Protein AF-A0A7R9DVC4-F1 (afdb_monomer_lite)

Structure (mmCIF, N/CA/C/O backbone):
data_AF-A0A7R9DVC4-F1
#
_entry.id   AF-A0A7R9DVC4-F1
#
loop_
_atom_site.group_PDB
_atom_site.id
_atom_site.type_symbol
_atom_site.label_atom_id
_atom_site.label_alt_id
_atom_site.label_comp_id
_atom_site.label_asym_id
_atom_site.label_entity_id
_atom_site.label_seq_id
_atom_site.pdbx_PDB_ins_code
_atom_site.Cartn_x
_atom_site.Cartn_y
_atom_site.Cartn_z
_atom_site.occupancy
_atom_site.B_iso_or_equiv
_atom_site.auth_seq_id
_atom_site.auth_comp_id
_atom_site.auth_asym_id
_atom_site.auth_atom_id
_atom_site.pdbx_PDB_model_num
ATOM 1 N N . CYS A 1 1 ? 11.379 -15.360 -1.871 1.00 37.56 1 CYS A N 1
ATOM 2 C CA . CYS A 1 1 ? 12.363 -14.884 -0.877 1.00 37.56 1 CYS A CA 1
ATOM 3 C C . CYS A 1 1 ? 13.467 -14.124 -1.625 1.00 37.56 1 CYS A C 1
ATOM 5 O O . CYS A 1 1 ? 14.553 -14.660 -1.779 1.00 37.56 1 CYS A O 1
ATOM 7 N N . CYS A 1 2 ? 13.167 -12.941 -2.182 1.00 43.00 2 CYS A N 1
ATOM 8 C CA . CYS A 1 2 ? 14.115 -12.178 -3.021 1.00 43.00 2 CYS A CA 1
ATOM 9 C C . CYS A 1 2 ? 14.436 -10.770 -2.488 1.00 43.00 2 CYS A C 1
ATOM 11 O O . CYS A 1 2 ? 15.291 -10.104 -3.045 1.00 43.00 2 CYS A O 1
ATOM 13 N N . CYS A 1 3 ? 13.823 -10.319 -1.390 1.00 49.38 3 CYS A N 1
ATOM 14 C CA . CYS A 1 3 ? 13.904 -8.912 -0.972 1.00 49.38 3 CYS A CA 1
ATOM 15 C C . CYS A 1 3 ? 15.109 -8.553 -0.073 1.00 49.38 3 CYS A C 1
ATOM 17 O O . CYS A 1 3 ? 15.127 -7.457 0.471 1.00 49.38 3 CYS A O 1
ATOM 19 N N . LEU A 1 4 ? 16.078 -9.450 0.165 1.00 55.06 4 LEU A N 1
ATOM 20 C CA . LEU A 1 4 ? 17.129 -9.210 1.175 1.00 55.06 4 LEU A CA 1
ATOM 21 C C . LEU A 1 4 ? 18.444 -8.611 0.634 1.00 55.06 4 LEU A C 1
ATOM 23 O O . LEU A 1 4 ? 19.273 -8.221 1.447 1.00 55.06 4 LEU A O 1
ATOM 27 N N . PHE A 1 5 ? 18.642 -8.492 -0.686 1.00 58.78 5 PHE A N 1
ATOM 28 C CA . PHE A 1 5 ? 19.882 -7.947 -1.277 1.00 58.78 5 PHE A CA 1
ATOM 29 C C . PHE A 1 5 ? 19.629 -7.144 -2.565 1.00 58.78 5 PHE A C 1
ATOM 31 O O . PHE A 1 5 ? 20.208 -7.442 -3.602 1.00 58.78 5 PHE A O 1
ATOM 38 N N . GLN A 1 6 ? 18.752 -6.142 -2.512 1.00 71.38 6 GLN A N 1
ATOM 39 C CA . GLN A 1 6 ? 18.646 -5.144 -3.584 1.00 71.38 6 GLN A CA 1
ATOM 40 C C . GLN A 1 6 ? 19.439 -3.897 -3.194 1.00 71.38 6 GLN A C 1
ATOM 42 O O . GLN A 1 6 ? 19.441 -3.506 -2.021 1.00 71.38 6 GLN A O 1
ATOM 47 N N . ASP A 1 7 ? 20.120 -3.282 -4.160 1.00 85.50 7 ASP A N 1
ATOM 48 C CA . ASP A 1 7 ? 20.750 -1.980 -3.945 1.00 85.50 7 ASP A CA 1
ATOM 49 C C . ASP A 1 7 ? 19.712 -0.840 -3.969 1.00 85.50 7 ASP A C 1
ATOM 51 O O . ASP A 1 7 ? 18.526 -1.037 -4.247 1.00 85.50 7 ASP A O 1
ATOM 55 N N . ALA A 1 8 ? 20.144 0.376 -3.622 1.00 89.19 8 ALA A N 1
ATOM 56 C CA . ALA A 1 8 ? 19.242 1.523 -3.534 1.00 89.19 8 ALA A CA 1
ATOM 57 C C . ALA A 1 8 ? 18.568 1.863 -4.874 1.00 89.19 8 ALA A C 1
ATOM 59 O O . ALA A 1 8 ? 17.440 2.359 -4.880 1.00 89.19 8 ALA A O 1
ATOM 60 N N . VAL A 1 9 ? 19.244 1.605 -5.997 1.00 89.06 9 VAL A N 1
ATOM 61 C CA . VAL A 1 9 ? 18.705 1.873 -7.331 1.00 89.06 9 VAL A CA 1
ATOM 62 C C . VAL A 1 9 ? 17.620 0.857 -7.639 1.00 89.06 9 VAL A C 1
ATOM 64 O O . VAL A 1 9 ? 16.514 1.257 -7.991 1.00 89.06 9 VAL A O 1
ATOM 67 N N . GLU A 1 10 ? 17.900 -0.433 -7.450 1.00 86.69 10 GLU A N 1
ATOM 68 C CA . GLU A 1 10 ? 16.949 -1.527 -7.669 1.00 86.69 10 GLU A CA 1
ATOM 69 C C . GLU A 1 10 ? 15.697 -1.406 -6.791 1.00 86.69 10 GLU A C 1
ATOM 71 O O . GLU A 1 10 ? 14.579 -1.534 -7.292 1.00 86.69 10 GLU A O 1
ATOM 76 N N . GLY A 1 11 ? 15.859 -1.086 -5.504 1.00 86.25 11 GLY A N 1
ATOM 77 C CA . GLY A 1 11 ? 14.733 -0.940 -4.577 1.00 86.25 11 GLY A CA 1
ATOM 78 C C . GLY A 1 11 ? 13.819 0.254 -4.884 1.00 86.25 11 GLY A C 1
ATOM 79 O O . GLY A 1 11 ? 12.621 0.204 -4.605 1.00 86.25 11 GLY A O 1
ATOM 80 N N . ALA A 1 12 ? 14.353 1.324 -5.482 1.00 90.50 12 ALA A N 1
ATOM 81 C CA . ALA A 1 12 ? 13.582 2.528 -5.795 1.00 90.50 12 ALA A CA 1
ATOM 82 C C . ALA A 1 12 ? 12.766 2.421 -7.096 1.00 90.50 12 ALA A C 1
ATOM 84 O O . ALA A 1 12 ? 11.828 3.200 -7.283 1.00 90.50 12 ALA A O 1
ATOM 85 N N . GLN A 1 13 ?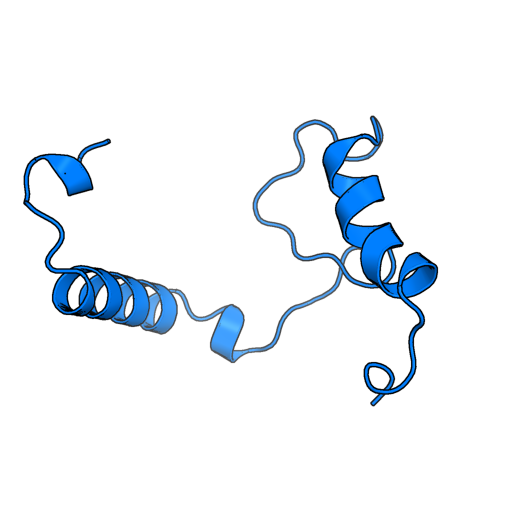 13.087 1.470 -7.984 1.00 92.31 13 GLN A N 1
ATOM 86 C CA . GLN A 1 13 ? 12.527 1.418 -9.344 1.00 92.31 13 GLN A CA 1
ATOM 87 C C . GLN A 1 13 ? 10.998 1.384 -9.363 1.00 92.31 13 GLN A C 1
ATOM 89 O O . GLN A 1 13 ? 10.384 2.164 -10.085 1.00 92.31 13 GLN A O 1
ATOM 94 N N . THR A 1 14 ? 10.380 0.526 -8.543 1.00 90.19 14 THR A N 1
ATOM 95 C CA . THR A 1 14 ? 8.913 0.370 -8.541 1.00 90.19 14 THR A CA 1
ATOM 96 C C . THR A 1 14 ? 8.221 1.653 -8.082 1.00 90.19 14 THR A C 1
ATOM 98 O O . THR A 1 14 ? 7.237 2.073 -8.686 1.00 90.19 14 THR A O 1
ATOM 101 N N . THR A 1 15 ? 8.758 2.321 -7.059 1.00 91.31 15 THR A N 1
ATOM 102 C CA . THR A 1 15 ? 8.214 3.593 -6.565 1.00 91.31 15 THR A CA 1
ATOM 103 C C . THR A 1 15 ? 8.345 4.699 -7.607 1.00 91.31 15 THR A C 1
ATOM 105 O O . THR A 1 15 ? 7.399 5.451 -7.818 1.00 91.31 15 THR A O 1
ATOM 108 N N . ILE A 1 16 ? 9.496 4.784 -8.285 1.00 92.38 16 ILE A N 1
ATOM 109 C CA . ILE A 1 16 ? 9.716 5.770 -9.349 1.00 92.38 16 ILE A CA 1
ATOM 110 C C . ILE A 1 16 ? 8.758 5.507 -10.516 1.00 92.38 16 ILE A C 1
ATOM 112 O O . ILE A 1 16 ? 8.091 6.439 -10.952 1.00 92.38 16 ILE A O 1
ATOM 116 N N . TYR A 1 17 ? 8.625 4.254 -10.968 1.00 91.38 17 TYR A N 1
ATOM 117 C CA . TYR A 1 17 ? 7.696 3.866 -12.037 1.00 91.38 17 TYR A CA 1
ATOM 118 C C . TYR A 1 17 ? 6.261 4.317 -11.736 1.00 91.38 17 TYR A C 1
ATOM 120 O O . TYR A 1 17 ? 5.640 4.961 -12.575 1.00 91.38 17 TYR A O 1
ATOM 128 N N . LEU A 1 18 ? 5.769 4.074 -10.517 1.00 90.75 18 LEU A N 1
ATOM 129 C CA . LEU A 1 18 ? 4.425 4.495 -10.108 1.00 90.75 18 LEU A CA 1
ATOM 130 C C . LEU A 1 18 ? 4.248 6.012 -9.994 1.00 90.75 18 LEU A C 1
ATOM 132 O O . LEU A 1 18 ? 3.131 6.503 -10.127 1.00 90.75 18 LEU A O 1
ATOM 136 N N . ALA A 1 19 ? 5.322 6.753 -9.724 1.00 90.69 19 ALA A N 1
ATOM 137 C CA . ALA A 1 19 ? 5.257 8.199 -9.562 1.00 90.69 19 ALA A CA 1
ATOM 138 C C . ALA A 1 19 ? 5.269 8.964 -10.895 1.00 90.69 19 ALA A C 1
ATOM 140 O O . ALA A 1 19 ? 4.761 10.083 -10.935 1.00 90.69 19 ALA A O 1
ATOM 141 N N . VAL A 1 20 ? 5.881 8.411 -11.954 1.00 92.81 20 VAL A N 1
ATOM 142 C CA . VAL A 1 20 ? 6.160 9.171 -13.192 1.00 92.81 20 VAL A CA 1
ATOM 143 C C . VAL A 1 20 ? 5.708 8.508 -14.491 1.00 92.81 20 VAL A C 1
ATOM 145 O O . VAL A 1 20 ? 5.715 9.177 -15.520 1.00 92.81 20 VAL A O 1
ATOM 148 N N . SER A 1 21 ? 5.372 7.215 -14.496 1.00 91.12 21 SER A N 1
ATOM 149 C CA . SER A 1 21 ? 5.026 6.517 -15.738 1.00 91.12 21 SER A CA 1
ATOM 150 C C . SER A 1 21 ? 3.598 6.834 -16.182 1.00 91.12 21 SER A C 1
ATOM 152 O O . SER A 1 21 ? 2.645 6.613 -15.438 1.00 91.12 21 SER A O 1
ATOM 154 N N . GLU A 1 22 ? 3.442 7.279 -17.430 1.00 90.25 22 GLU A N 1
ATOM 155 C CA . GLU A 1 22 ? 2.134 7.495 -18.070 1.00 90.25 22 GLU A CA 1
ATOM 156 C C . GLU A 1 22 ? 1.335 6.185 -18.204 1.00 90.25 22 GLU A C 1
ATOM 158 O O . GLU A 1 22 ? 0.108 6.193 -18.230 1.00 90.25 22 GLU A O 1
ATOM 163 N N . GLU A 1 23 ? 2.011 5.031 -18.225 1.00 88.06 23 GLU A N 1
ATOM 164 C CA . GLU A 1 23 ? 1.368 3.713 -18.351 1.00 88.06 23 GLU A CA 1
ATOM 165 C C . GLU A 1 23 ? 0.457 3.367 -17.165 1.00 88.06 23 GLU A C 1
ATOM 167 O O . GLU A 1 23 ? -0.459 2.554 -17.297 1.00 88.06 23 GLU A O 1
ATOM 172 N N . VAL A 1 24 ? 0.719 3.964 -16.001 1.00 86.88 24 VAL A N 1
ATOM 173 C CA . VAL A 1 24 ? -0.045 3.750 -14.763 1.00 86.88 24 VAL A CA 1
ATOM 174 C C . VAL A 1 24 ? -0.837 4.988 -14.353 1.00 86.88 24 VAL A C 1
ATOM 176 O O . VAL A 1 24 ? -1.396 5.033 -13.254 1.00 86.88 24 VAL A O 1
ATOM 179 N N . GLU A 1 25 ? -0.930 5.984 -15.234 1.00 89.31 25 GLU A N 1
ATOM 180 C CA . GLU A 1 25 ? -1.729 7.175 -14.988 1.00 89.31 25 GLU A CA 1
ATOM 181 C C . GLU A 1 25 ? -3.204 6.788 -14.769 1.00 89.31 25 GLU A C 1
ATOM 183 O O . GLU A 1 25 ? -3.824 6.077 -15.559 1.00 89.31 25 GLU A O 1
ATOM 188 N N . GLY A 1 26 ? -3.770 7.214 -13.636 1.00 87.75 26 GLY A N 1
ATOM 189 C CA . GLY A 1 26 ? -5.151 6.898 -13.251 1.00 87.75 26 GLY A CA 1
ATOM 190 C C . GLY A 1 26 ? -5.377 5.495 -12.666 1.00 87.75 26 GLY A C 1
ATOM 191 O O . GLY A 1 26 ? -6.492 5.199 -12.226 1.00 87.75 26 GLY A O 1
ATOM 192 N N . VAL A 1 27 ? -4.355 4.637 -12.589 1.00 89.56 27 VAL A N 1
ATOM 193 C CA . VAL A 1 27 ? -4.469 3.317 -11.950 1.00 89.56 27 VAL A CA 1
ATOM 194 C C . VAL A 1 27 ? -4.473 3.473 -10.426 1.00 89.56 27 VAL A C 1
ATOM 196 O O . VAL A 1 27 ? -3.537 3.999 -9.832 1.00 89.56 27 VAL A O 1
ATOM 199 N N . THR A 1 28 ? -5.526 2.984 -9.762 1.00 89.38 28 THR A N 1
ATOM 200 C CA . THR A 1 28 ? -5.669 3.035 -8.295 1.00 89.38 28 THR A CA 1
ATOM 201 C C . THR A 1 28 ? -6.117 1.688 -7.723 1.00 89.38 28 THR A C 1
ATOM 203 O O . THR A 1 28 ? -6.664 0.843 -8.432 1.00 89.38 28 THR A O 1
ATOM 206 N N . GLY A 1 29 ? -5.849 1.452 -6.433 1.00 88.31 29 GLY A N 1
ATOM 207 C CA . GLY A 1 29 ? -6.269 0.227 -5.731 1.00 88.31 29 GLY A CA 1
ATOM 208 C C . GLY A 1 29 ? -5.491 -1.041 -6.108 1.00 88.31 29 GLY A C 1
ATOM 209 O O . GLY A 1 29 ? -5.920 -2.149 -5.786 1.00 88.31 29 GLY A O 1
ATOM 210 N N . LYS A 1 30 ? -4.355 -0.897 -6.795 1.00 92.00 30 LYS A N 1
ATOM 211 C CA . LYS A 1 30 ? -3.484 -1.997 -7.223 1.00 92.00 30 LYS A CA 1
ATOM 212 C C . LYS A 1 30 ? -2.221 -2.069 -6.373 1.00 92.00 30 LYS A C 1
ATOM 214 O O . LYS A 1 30 ? -1.782 -1.075 -5.802 1.00 92.00 30 LYS A O 1
ATOM 219 N N . TYR A 1 31 ? -1.632 -3.257 -6.310 1.00 91.69 31 TYR A N 1
ATOM 220 C CA . TYR A 1 31 ? -0.353 -3.504 -5.654 1.00 91.69 31 TYR A CA 1
ATOM 221 C C . TYR A 1 31 ? 0.683 -3.874 -6.713 1.00 91.69 31 TYR A C 1
ATOM 223 O O . TYR A 1 31 ? 0.396 -4.693 -7.586 1.00 91.69 31 TYR A O 1
ATOM 231 N N . PHE A 1 32 ? 1.873 -3.279 -6.638 1.00 91.62 32 PHE A N 1
ATOM 232 C CA . PHE A 1 32 ? 2.951 -3.508 -7.596 1.00 91.62 32 PHE A CA 1
ATOM 233 C C . PHE A 1 32 ? 4.211 -4.016 -6.896 1.00 91.62 32 PHE A C 1
ATOM 235 O O . PHE A 1 32 ? 4.554 -3.563 -5.804 1.00 91.62 32 PHE A O 1
ATOM 242 N N . ALA A 1 33 ? 4.906 -4.934 -7.558 1.00 90.06 33 ALA A N 1
ATOM 243 C CA . ALA A 1 33 ? 6.236 -5.413 -7.205 1.00 90.06 33 ALA A CA 1
ATOM 244 C C . ALA A 1 33 ? 7.041 -5.606 -8.497 1.00 90.06 33 ALA A C 1
ATOM 246 O O . ALA A 1 33 ? 6.488 -6.053 -9.501 1.00 90.06 33 ALA A O 1
ATOM 247 N N . ASP A 1 34 ? 8.324 -5.240 -8.488 1.00 87.00 34 ASP A N 1
ATOM 248 C CA . ASP A 1 34 ? 9.211 -5.309 -9.661 1.00 87.00 34 ASP A CA 1
ATOM 249 C C . ASP A 1 34 ? 8.612 -4.627 -10.912 1.00 87.00 34 ASP A C 1
ATOM 251 O O . ASP A 1 34 ? 8.622 -5.1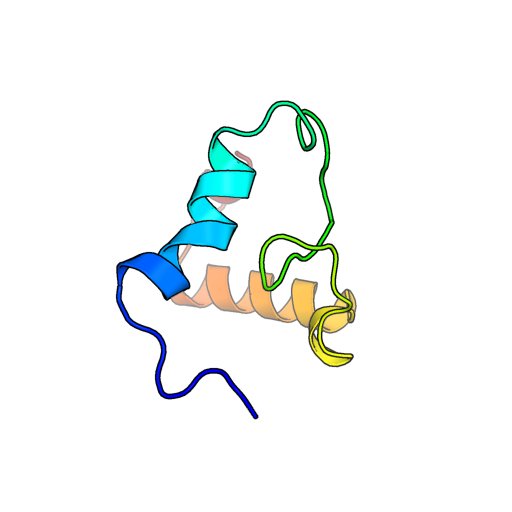78 -12.016 1.00 87.00 34 ASP A O 1
ATOM 255 N N . CYS A 1 35 ? 8.031 -3.434 -10.719 1.00 85.56 35 CYS A N 1
ATOM 256 C CA . CYS A 1 35 ? 7.332 -2.644 -11.745 1.00 85.56 35 CYS A CA 1
ATOM 257 C C . CYS A 1 35 ? 6.154 -3.367 -12.433 1.00 85.56 35 CYS A C 1
ATOM 259 O O . CYS A 1 35 ? 5.774 -3.014 -13.548 1.00 85.56 35 CYS A O 1
ATOM 261 N N . LYS A 1 36 ? 5.558 -4.382 -11.793 1.00 87.81 36 LYS A N 1
ATOM 262 C CA . LYS A 1 36 ? 4.413 -5.140 -12.324 1.00 87.81 36 LYS A CA 1
ATOM 263 C C . LYS A 1 36 ? 3.317 -5.300 -11.284 1.00 87.81 36 LYS A C 1
ATOM 265 O O . LYS A 1 36 ? 3.599 -5.367 -10.091 1.00 87.81 36 LYS A O 1
ATOM 270 N N . GLU A 1 37 ? 2.069 -5.407 -11.736 1.00 90.50 37 GLU A N 1
ATOM 271 C CA . GLU A 1 37 ? 0.954 -5.748 -10.849 1.00 90.50 37 GLU A CA 1
ATOM 272 C C . GLU A 1 37 ? 1.200 -7.113 -10.192 1.00 90.50 37 GLU A C 1
ATOM 274 O O . GLU A 1 37 ? 1.479 -8.113 -10.858 1.00 90.50 37 GLU A O 1
ATOM 279 N N . ALA A 1 38 ? 1.072 -7.153 -8.870 1.00 91.19 38 ALA A N 1
ATOM 280 C CA . ALA A 1 38 ? 1.258 -8.344 -8.061 1.00 91.19 38 ALA A CA 1
ATOM 281 C C . ALA A 1 38 ? 0.084 -8.517 -7.093 1.00 91.19 38 ALA A C 1
ATOM 283 O O . ALA A 1 38 ? -0.587 -7.563 -6.702 1.00 91.19 38 ALA A O 1
ATOM 284 N N . THR A 1 39 ? -0.172 -9.758 -6.679 1.00 92.19 39 THR A N 1
ATOM 285 C CA . THR A 1 39 ? -1.204 -10.030 -5.671 1.00 92.19 39 THR A CA 1
ATOM 286 C C . THR A 1 39 ? -0.598 -9.909 -4.272 1.00 92.19 39 THR A C 1
ATOM 288 O O . THR A 1 39 ? 0.335 -10.653 -3.961 1.00 92.19 39 THR A O 1
ATOM 291 N N . PRO A 1 40 ? -1.114 -9.016 -3.410 1.00 91.31 40 PRO A N 1
ATOM 292 C CA . PRO A 1 40 ? -0.627 -8.892 -2.046 1.00 91.31 40 PRO A CA 1
ATOM 293 C C . PRO A 1 40 ? -1.079 -10.084 -1.190 1.00 91.31 40 PRO A C 1
ATOM 295 O O . PRO A 1 40 ? -1.921 -10.904 -1.582 1.00 91.31 40 PRO A O 1
ATOM 298 N N . SER A 1 41 ? -0.515 -10.189 0.014 1.00 92.06 41 SER A N 1
ATOM 299 C CA . SER A 1 41 ? -0.830 -11.276 0.946 1.00 92.06 41 SER A CA 1
ATOM 300 C C . SER A 1 41 ? -2.334 -11.361 1.252 1.00 92.06 41 SER A C 1
ATOM 302 O O . SER A 1 41 ? -3.081 -10.398 1.091 1.00 92.06 41 SER A O 1
ATOM 304 N N . ALA A 1 42 ? -2.812 -12.529 1.694 1.00 91.69 42 ALA A N 1
ATOM 305 C CA . ALA A 1 42 ? -4.228 -12.703 2.035 1.00 91.69 42 ALA A CA 1
ATOM 306 C C . ALA A 1 42 ? -4.689 -11.732 3.136 1.00 91.69 42 ALA A C 1
ATOM 308 O O . ALA A 1 42 ? -5.750 -11.135 3.007 1.00 91.69 42 ALA A O 1
ATOM 309 N N . ALA A 1 43 ? -3.858 -11.512 4.158 1.00 91.50 43 ALA A N 1
ATOM 310 C CA . ALA A 1 43 ? -4.150 -10.562 5.230 1.00 91.50 43 ALA A CA 1
ATOM 311 C C . ALA A 1 43 ? -4.227 -9.110 4.730 1.00 91.50 43 ALA A C 1
ATOM 313 O O . ALA A 1 43 ? -5.057 -8.346 5.204 1.00 91.50 43 ALA A O 1
ATOM 314 N N . ALA A 1 44 ? -3.406 -8.736 3.742 1.00 87.81 44 ALA A N 1
ATOM 315 C CA . ALA A 1 44 ? -3.440 -7.403 3.142 1.00 87.81 44 ALA A CA 1
ATOM 316 C C . ALA A 1 44 ? -4.696 -7.149 2.286 1.00 87.81 44 ALA A C 1
ATOM 318 O O . ALA A 1 44 ? -4.970 -6.007 1.935 1.00 87.81 44 ALA A O 1
ATOM 3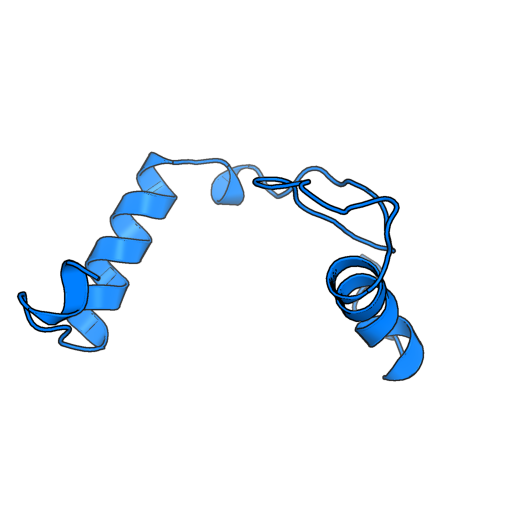19 N N . ARG A 1 45 ? -5.455 -8.199 1.948 1.00 90.50 45 ARG A N 1
ATOM 320 C CA . ARG A 1 45 ? -6.714 -8.118 1.188 1.00 90.50 45 ARG A CA 1
ATOM 321 C C . ARG A 1 45 ? -7.959 -8.197 2.076 1.00 90.50 45 ARG A C 1
ATOM 323 O O . ARG A 1 45 ? -9.068 -8.168 1.558 1.00 90.50 45 ARG A O 1
ATOM 330 N N . ASP A 1 46 ? -7.790 -8.332 3.388 1.00 94.19 46 ASP A N 1
ATOM 331 C CA . ASP A 1 46 ? -8.898 -8.392 4.338 1.00 94.19 46 ASP A CA 1
ATOM 332 C C . ASP A 1 46 ? -9.331 -6.971 4.732 1.00 94.19 46 ASP A C 1
ATOM 334 O O . ASP A 1 46 ? -8.665 -6.281 5.509 1.00 94.19 46 ASP A O 1
ATOM 338 N N . GLU A 1 47 ? -10.469 -6.533 4.194 1.00 92.25 47 GLU A N 1
ATOM 339 C CA . GLU A 1 47 ? -11.051 -5.214 4.472 1.00 92.25 47 GLU A CA 1
ATOM 340 C C . GLU A 1 47 ? -11.420 -5.026 5.953 1.00 92.25 47 GLU A C 1
ATOM 342 O O . GLU A 1 47 ? -11.324 -3.923 6.498 1.00 92.25 47 GLU A O 1
ATOM 347 N N . GLY A 1 48 ? -11.814 -6.106 6.635 1.00 93.88 48 GLY A N 1
ATOM 348 C CA . GLY A 1 48 ? -12.155 -6.078 8.053 1.00 93.88 48 GLY A CA 1
ATOM 349 C C . GLY A 1 48 ? -10.926 -5.845 8.929 1.00 93.88 48 GLY A C 1
ATOM 350 O O . GLY A 1 48 ? -10.992 -5.079 9.896 1.00 93.88 48 GLY A O 1
ATOM 351 N N . LEU A 1 49 ? -9.796 -6.470 8.587 1.00 93.00 49 LEU A N 1
ATOM 352 C CA . LEU A 1 49 ? -8.509 -6.199 9.231 1.00 93.00 49 LEU A CA 1
ATOM 353 C C . LEU A 1 49 ? -8.008 -4.790 8.914 1.00 93.00 49 LEU A C 1
ATOM 355 O O . LEU A 1 49 ? -7.564 -4.103 9.833 1.00 93.00 49 LEU A O 1
ATOM 359 N N . ALA A 1 50 ? -8.133 -4.337 7.664 1.00 93.06 50 ALA A N 1
ATOM 360 C CA . ALA A 1 50 ? -7.742 -2.986 7.268 1.00 93.06 50 ALA A CA 1
ATOM 361 C C . ALA A 1 50 ? -8.491 -1.915 8.081 1.00 93.06 50 ALA A C 1
ATOM 363 O O . ALA A 1 50 ? -7.865 -1.010 8.637 1.00 93.06 50 ALA A O 1
ATOM 364 N N . LYS A 1 51 ? -9.813 -2.063 8.246 1.00 93.88 51 LYS A N 1
ATOM 365 C CA . LYS A 1 51 ? -10.627 -1.139 9.050 1.00 93.88 51 LYS A CA 1
ATOM 366 C C . LYS A 1 51 ? -10.199 -1.114 10.519 1.00 93.88 51 LYS A C 1
ATOM 368 O O . LYS A 1 51 ? -9.989 -0.042 11.080 1.00 93.88 51 LYS A O 1
ATOM 373 N N . LYS A 1 52 ? -10.019 -2.288 11.133 1.00 94.62 52 LYS A N 1
ATOM 374 C CA . LYS A 1 52 ? -9.563 -2.398 12.532 1.00 94.62 52 LYS A CA 1
ATOM 375 C C . LYS A 1 52 ? -8.183 -1.771 12.735 1.00 94.62 52 LYS A C 1
ATOM 377 O O . LYS A 1 52 ? -7.938 -1.143 13.763 1.00 94.62 52 LYS A O 1
ATOM 382 N N . LEU A 1 53 ? -7.281 -1.954 11.769 1.00 93.75 53 LEU A N 1
ATOM 383 C CA . LEU A 1 53 ? -5.943 -1.372 11.806 1.00 93.75 53 LEU A CA 1
ATOM 384 C C . LEU A 1 53 ? -6.003 0.157 11.737 1.00 93.75 53 LEU A C 1
ATOM 386 O O . LEU A 1 53 ? -5.294 0.822 12.493 1.00 93.75 53 LEU A O 1
ATOM 390 N N . TRP A 1 54 ? -6.861 0.707 10.874 1.00 93.56 54 TRP A N 1
ATOM 391 C CA . TRP A 1 54 ? -7.060 2.151 10.763 1.00 93.56 54 TRP A CA 1
ATOM 392 C C . TRP A 1 54 ? -7.572 2.749 12.077 1.00 93.56 54 TRP A C 1
ATOM 394 O O . TRP A 1 54 ? -6.925 3.630 12.636 1.00 93.56 54 TRP A O 1
ATOM 404 N N . GLU A 1 55 ? -8.650 2.190 12.637 1.00 92.81 55 GLU A N 1
ATOM 405 C CA . GLU A 1 55 ? -9.228 2.625 13.920 1.00 92.81 55 GLU A CA 1
ATOM 406 C C . GLU A 1 55 ? -8.182 2.623 15.049 1.00 92.81 55 GLU A C 1
ATOM 408 O O . GLU A 1 55 ? -8.062 3.589 15.805 1.00 92.81 55 GLU A O 1
ATOM 413 N N . LYS A 1 56 ? -7.361 1.566 15.136 1.00 94.19 56 LYS A N 1
ATOM 414 C CA . LYS A 1 56 ? -6.283 1.491 16.133 1.00 94.19 56 LYS A CA 1
ATOM 415 C C . LYS A 1 56 ? -5.169 2.499 15.886 1.00 94.19 56 LY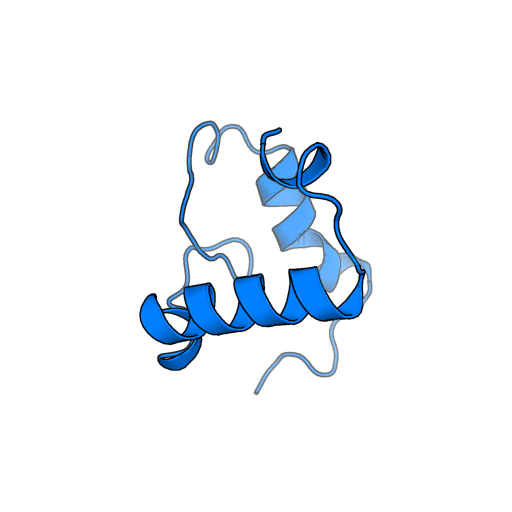S A C 1
ATOM 417 O O . LYS A 1 56 ? -4.647 3.064 16.843 1.00 94.19 56 LYS A O 1
ATOM 422 N N . SER A 1 57 ? -4.815 2.746 14.631 1.00 94.00 57 SER A N 1
ATOM 423 C CA . SER A 1 57 ? -3.802 3.743 14.278 1.00 94.00 57 SER A CA 1
ATOM 424 C C . SER A 1 57 ? -4.255 5.146 14.679 1.00 94.00 57 SER A C 1
ATOM 426 O O . SER A 1 57 ? -3.476 5.877 15.287 1.00 94.00 57 SER A O 1
ATOM 428 N N . GLU A 1 58 ? -5.527 5.486 14.447 1.00 93.06 58 GLU A N 1
ATOM 429 C CA . GLU A 1 58 ? -6.119 6.760 14.874 1.00 93.06 58 GLU A CA 1
ATOM 430 C C . GLU A 1 58 ? -6.080 6.950 16.397 1.00 93.06 58 GLU A C 1
ATOM 432 O O . GLU A 1 58 ? -5.792 8.050 16.875 1.00 93.06 58 GLU A O 1
ATOM 437 N N . GLU A 1 59 ? -6.343 5.889 17.168 1.00 92.00 59 GLU A N 1
ATOM 438 C CA . GLU A 1 59 ? -6.210 5.907 18.631 1.00 92.00 59 GLU A CA 1
ATOM 439 C C . GLU A 1 59 ? -4.757 6.157 19.070 1.00 92.00 59 GLU A C 1
ATOM 441 O O . GLU A 1 59 ? -4.517 6.961 19.974 1.00 92.00 59 GLU A O 1
ATOM 446 N N . LEU A 1 60 ? -3.787 5.498 18.424 1.00 93.44 60 LEU A N 1
ATOM 447 C CA . LEU A 1 60 ? -2.365 5.586 18.779 1.00 93.44 60 LEU A CA 1
ATOM 448 C C . LEU A 1 60 ? -1.794 6.989 18.564 1.00 93.44 60 LEU A C 1
ATOM 450 O O . LEU A 1 60 ? -1.064 7.492 19.420 1.00 93.44 60 LEU A O 1
ATOM 454 N N . VAL A 1 61 ? -2.147 7.631 17.448 1.00 94.25 61 VAL A N 1
ATOM 455 C CA . VAL A 1 61 ? -1.691 8.997 17.138 1.00 94.25 61 VAL A CA 1
ATOM 456 C C . VAL A 1 61 ? -2.604 10.082 17.722 1.00 94.25 61 VAL A C 1
ATOM 458 O O . VAL A 1 61 ? -2.321 11.264 17.557 1.00 94.25 61 VAL A O 1
ATOM 461 N N . LYS A 1 62 ? -3.671 9.693 18.440 1.00 91.69 62 LYS A N 1
ATOM 462 C CA . LYS A 1 62 ? -4.666 10.589 19.059 1.00 91.69 62 LYS A CA 1
ATOM 463 C C . LYS A 1 62 ? -5.306 11.564 18.063 1.00 91.69 62 LYS A C 1
ATOM 465 O O . LYS A 1 62 ? -5.539 12.724 18.399 1.00 91.69 62 LYS A O 1
ATOM 470 N N . LEU A 1 63 ? -5.609 11.077 16.859 1.00 88.69 63 LEU A N 1
ATOM 471 C CA . L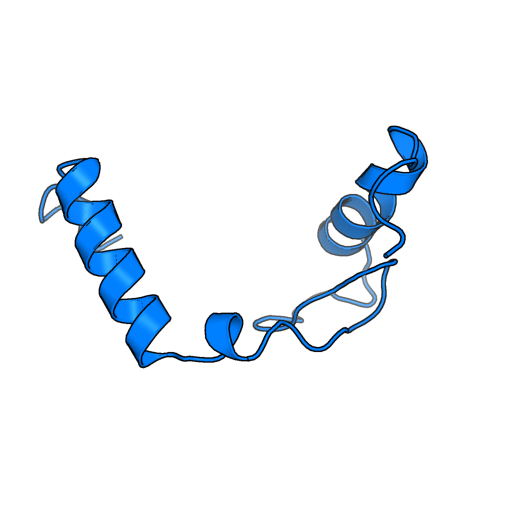EU A 1 63 ? -6.234 11.863 15.792 1.00 88.69 63 LEU A CA 1
ATOM 472 C C . LEU A 1 63 ? -7.560 12.460 16.269 1.00 88.69 63 LEU A C 1
ATOM 474 O O . LEU A 1 63 ? -8.468 11.727 16.695 1.00 88.69 63 LEU A O 1
ATOM 478 N N . THR A 1 64 ? -7.670 13.787 16.190 1.00 85.75 64 THR A N 1
ATOM 479 C CA . THR A 1 64 ? -8.868 14.505 16.624 1.00 85.75 64 THR A CA 1
ATOM 480 C C . THR A 1 64 ? -10.011 14.315 15.616 1.00 85.75 64 THR A C 1
ATOM 482 O O . THR A 1 64 ? -9.770 14.090 14.428 1.00 85.75 64 THR A O 1
ATOM 485 N N . PRO A 1 65 ? -11.286 14.402 16.041 1.00 77.69 65 PRO A N 1
ATOM 486 C CA . PRO A 1 65 ? -12.434 14.232 15.142 1.00 77.69 65 PRO A CA 1
ATOM 487 C C . PRO A 1 65 ? -12.474 15.214 13.961 1.00 77.69 65 PRO A C 1
ATOM 489 O O . PRO A 1 65 ? -13.120 14.936 12.953 1.00 77.69 65 PRO A O 1
ATOM 492 N N . GLN A 1 66 ? -11.816 16.367 14.091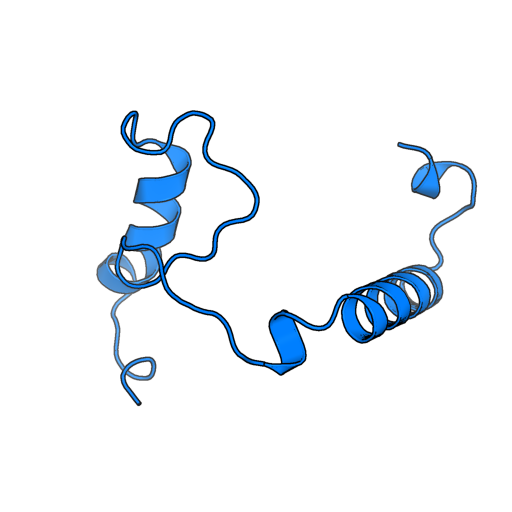 1.00 75.62 66 GLN A N 1
ATOM 493 C CA . GLN A 1 66 ? -11.706 17.383 13.047 1.00 75.62 66 GLN A CA 1
ATOM 494 C C . GLN A 1 66 ? -10.746 16.950 11.929 1.00 75.62 66 GLN A C 1
ATOM 496 O O . GLN A 1 66 ? -10.983 17.276 10.771 1.00 75.62 66 GLN A O 1
ATOM 501 N N . GLU A 1 67 ? -9.706 16.186 12.264 1.00 77.50 67 GLU A N 1
ATOM 502 C CA . GLU A 1 67 ? -8.669 15.726 11.329 1.00 77.50 67 GLU A CA 1
ATOM 503 C C . GLU A 1 67 ? -9.075 14.448 10.584 1.00 77.50 67 GLU A C 1
ATOM 505 O O . GLU A 1 67 ? -8.653 14.240 9.454 1.00 77.50 67 GLU A O 1
ATOM 510 N N . ARG A 1 68 ? -9.957 13.623 11.166 1.00 69.12 68 ARG A N 1
ATOM 511 C CA . ARG A 1 68 ? -10.478 12.390 10.533 1.00 69.12 68 ARG A CA 1
ATOM 512 C C . ARG A 1 68 ? -11.411 12.626 9.339 1.00 69.12 68 ARG A C 1
ATOM 514 O O . ARG A 1 68 ? -11.858 11.671 8.715 1.00 69.12 68 ARG A O 1
ATOM 521 N N . ARG A 1 69 ? -11.808 13.878 9.103 1.00 64.12 69 ARG A N 1
ATOM 522 C CA . ARG A 1 69 ? -12.856 14.259 8.142 1.00 64.12 69 ARG A CA 1
ATOM 523 C C . ARG A 1 69 ? -12.308 14.902 6.862 1.00 64.12 69 ARG A C 1
ATOM 525 O O . ARG A 1 69 ? -13.115 15.252 6.002 1.00 64.12 69 ARG A O 1
ATOM 532 N N . LEU A 1 70 ? -10.988 15.099 6.794 1.00 55.34 70 LEU A N 1
ATOM 533 C CA . LEU A 1 70 ? -10.246 15.487 5.591 1.00 55.34 70 LEU A CA 1
ATOM 534 C C . LEU A 1 70 ? -10.066 14.268 4.682 1.00 55.34 70 LEU A C 1
ATOM 536 O O . LEU A 1 70 ? -10.176 14.461 3.453 1.00 55.34 70 LEU A O 1
#

Foldseek 3Di:
DPPPDDDPVQVCVLVVCCVDPPVCVPPPPFDDDSVDTDDDDPCVVDPVNVVVVVVVVCVVVVPDPVRVVD

Sequence (70 aa):
CCCLFQDAVEGAQTTIYLAVSEEVEGVTGKYFADCKEATPSAAARDEGLAKKLWEKSEELVKLTPQERRL

pLDDT: mean 85.72, std 12.58, range [37.56, 94.62]

Secondary structure (DSSP, 8-state):
--TTS--HHHHHHHHHHHHH-GGGTT--S--EETTEE-PPPTGGG-HHHHHHHHHHHHHHTT--TTGGG-

Radius of gyration: 16.21 Å; chains: 1; bounding box: 34×32×37 Å

Organism: Timema poppense (NCBI:txid170557)